Protein AF-A0AA86GN27-F1 (afdb_monomer_lite)

Sequence (58 aa):
MGGRRAHRDVYQWRPRIVMIPRFGMMVTRDGARSGLILPGRYLVRKSRTMGQMMYRRT

Secondary structure (DSSP, 8-state):
--TTTHHHHTTS-EEEEE-S-EEEEEEETTEEEEEEE-SEEEEEEE-TTT-SEEEEE-

Organism: NCBI:txid267128

Structure (mmCIF, N/CA/C/O backbone):
data_AF-A0AA86GN27-F1
#
_entry.id   AF-A0AA86GN27-F1
#
loop_
_atom_site.group_PDB
_atom_site.id
_atom_site.type_symbol
_atom_site.label_atom_id
_atom_site.label_alt_id
_atom_site.label_comp_id
_atom_site.label_asym_id
_atom_site.label_entity_id
_atom_site.label_seq_id
_atom_site.pdbx_PDB_ins_code
_atom_site.Cartn_x
_atom_site.Cartn_y
_atom_site.Cartn_z
_atom_site.occupancy
_atom_site.B_iso_or_equiv
_atom_site.auth_seq_id
_atom_site.auth_comp_id
_atom_site.auth_asym_id
_atom_site.auth_atom_id
_atom_site.pdbx_PDB_model_num
ATOM 1 N N . MET A 1 1 ? 13.762 -5.294 -28.319 1.00 43.34 1 MET A N 1
ATOM 2 C CA . MET A 1 1 ? 13.742 -3.871 -27.894 1.00 43.34 1 MET A CA 1
ATOM 3 C C . MET A 1 1 ? 12.420 -3.558 -27.179 1.00 43.34 1 MET A C 1
ATOM 5 O O . MET A 1 1 ? 11.430 -3.326 -27.852 1.00 43.34 1 MET A O 1
ATOM 9 N N . GLY A 1 2 ? 12.352 -3.601 -25.839 1.00 44.19 2 GLY A N 1
ATOM 10 C CA . GLY A 1 2 ? 11.078 -3.457 -25.092 1.00 44.19 2 GLY A CA 1
ATOM 11 C C . GLY A 1 2 ? 11.099 -2.514 -23.877 1.00 44.19 2 GLY A C 1
ATOM 12 O O . GLY A 1 2 ? 10.127 -2.442 -23.134 1.00 44.19 2 GLY A O 1
ATOM 13 N N . GLY A 1 3 ? 12.191 -1.776 -23.649 1.00 50.53 3 GLY A N 1
ATOM 14 C CA . GLY A 1 3 ? 12.456 -1.109 -22.363 1.00 50.53 3 GLY A CA 1
ATOM 15 C C . GLY A 1 3 ? 11.743 0.225 -22.090 1.00 50.53 3 GLY A C 1
ATOM 16 O O . GLY A 1 3 ?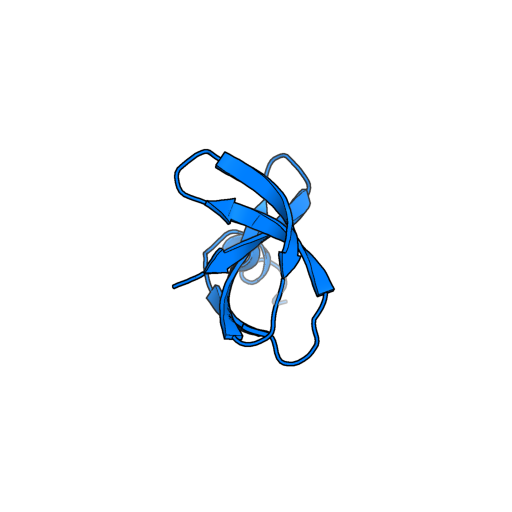 11.843 0.734 -20.979 1.00 50.53 3 GLY A O 1
ATOM 17 N N . ARG A 1 4 ? 11.024 0.824 -23.054 1.00 50.50 4 ARG A N 1
ATOM 18 C CA . ARG A 1 4 ? 10.496 2.204 -22.905 1.00 50.50 4 ARG A CA 1
ATOM 19 C C . ARG A 1 4 ? 9.045 2.312 -22.411 1.00 50.50 4 ARG A C 1
ATOM 21 O O . ARG A 1 4 ? 8.647 3.392 -21.987 1.00 50.50 4 ARG A O 1
ATOM 28 N N . ARG A 1 5 ? 8.255 1.228 -22.418 1.00 51.25 5 ARG A N 1
ATOM 29 C CA . ARG A 1 5 ? 6.856 1.253 -21.924 1.00 51.25 5 ARG A CA 1
ATOM 30 C C . ARG A 1 5 ? 6.756 0.999 -20.417 1.00 51.25 5 ARG A C 1
ATOM 32 O O . ARG A 1 5 ? 6.058 1.735 -19.727 1.00 51.25 5 ARG A O 1
ATOM 39 N N . ALA A 1 6 ? 7.559 0.072 -19.888 1.00 54.06 6 ALA A N 1
ATOM 40 C CA . ALA A 1 6 ? 7.544 -0.291 -18.469 1.00 54.06 6 ALA A CA 1
ATOM 41 C C . ALA A 1 6 ? 7.816 0.901 -17.530 1.00 54.06 6 ALA A C 1
ATOM 43 O O . ALA A 1 6 ? 7.256 0.963 -16.441 1.00 54.06 6 ALA A O 1
ATOM 44 N N . HIS A 1 7 ? 8.617 1.885 -17.957 1.00 54.56 7 HIS A N 1
ATOM 45 C CA . HIS A 1 7 ? 9.002 3.021 -17.116 1.00 54.56 7 HIS A CA 1
ATOM 46 C C . HIS A 1 7 ? 7.863 4.025 -16.863 1.00 54.56 7 HIS A C 1
ATOM 48 O O . HIS A 1 7 ? 7.850 4.697 -15.837 1.00 54.56 7 HIS A O 1
ATOM 54 N N . ARG A 1 8 ? 6.879 4.137 -17.766 1.00 56.59 8 ARG A N 1
ATOM 55 C CA . ARG A 1 8 ? 5.742 5.061 -17.576 1.00 56.59 8 ARG A CA 1
ATOM 56 C C . ARG A 1 8 ? 4.694 4.475 -16.634 1.00 56.59 8 ARG A C 1
ATOM 58 O O . ARG A 1 8 ? 4.049 5.197 -15.879 1.00 56.59 8 ARG A O 1
ATOM 65 N N . ASP A 1 9 ? 4.590 3.157 -16.656 1.00 63.38 9 ASP A N 1
ATOM 66 C CA . ASP A 1 9 ? 3.663 2.359 -15.874 1.00 63.38 9 ASP A CA 1
ATOM 67 C C . ASP A 1 9 ? 4.006 2.261 -14.389 1.00 63.38 9 ASP A C 1
ATOM 69 O O . ASP A 1 9 ? 3.102 2.182 -13.561 1.00 63.38 9 ASP A O 1
ATOM 73 N N . VAL A 1 10 ? 5.294 2.309 -14.029 1.00 72.00 10 VAL A N 1
ATOM 74 C CA . VAL A 1 10 ? 5.712 2.253 -12.616 1.00 72.00 10 VAL A CA 1
ATOM 75 C C . VAL A 1 10 ? 5.221 3.458 -11.817 1.00 72.00 10 VAL A C 1
ATOM 77 O O . VAL A 1 10 ? 5.097 3.369 -10.600 1.00 72.00 10 VAL A O 1
ATOM 80 N N . TYR A 1 11 ? 4.948 4.584 -12.480 1.00 79.31 11 TYR A N 1
ATOM 81 C CA . TYR A 1 11 ? 4.442 5.799 -11.839 1.00 79.31 11 TYR A CA 1
ATOM 82 C C . TYR A 1 11 ? 2.916 5.826 -11.704 1.00 79.31 11 TYR A C 1
ATOM 84 O O . TYR A 1 11 ? 2.383 6.683 -10.997 1.00 79.31 11 TYR A O 1
ATOM 92 N N . GLN A 1 12 ? 2.210 4.911 -12.371 1.00 84.31 12 GLN A N 1
ATOM 93 C CA . GLN A 1 12 ? 0.761 4.799 -12.262 1.00 84.31 12 GLN A CA 1
ATOM 94 C C . GLN A 1 12 ? 0.382 3.952 -11.048 1.00 84.31 12 GLN A C 1
ATOM 96 O O . GLN A 1 12 ? 1.112 3.046 -10.646 1.00 84.31 12 GLN A O 1
ATOM 101 N N . TRP A 1 13 ? -0.770 4.258 -10.455 1.00 86.50 13 TRP A N 1
ATOM 102 C CA . TRP A 1 13 ? -1.328 3.446 -9.382 1.00 86.50 13 TRP A CA 1
ATOM 103 C C . TRP A 1 13 ? -1.771 2.096 -9.937 1.00 86.50 13 TRP A C 1
ATOM 105 O O . TRP A 1 13 ? -2.609 2.036 -10.833 1.00 86.50 13 TRP A O 1
ATOM 115 N N . ARG A 1 14 ? -1.220 1.013 -9.389 1.00 87.75 14 ARG A N 1
ATOM 116 C CA . ARG A 1 14 ? -1.561 -0.358 -9.771 1.00 87.75 14 ARG A CA 1
ATOM 117 C C . ARG A 1 14 ? -2.093 -1.136 -8.574 1.00 87.75 14 ARG A C 1
ATOM 119 O O . ARG A 1 14 ? -1.491 -1.047 -7.503 1.00 87.75 14 ARG A O 1
ATOM 126 N N . PRO A 1 15 ? -3.179 -1.908 -8.723 1.00 89.88 15 PRO A N 1
ATOM 127 C CA . PRO A 1 15 ? -3.672 -2.751 -7.646 1.00 89.88 15 PRO A CA 1
ATOM 128 C C . PRO A 1 15 ? -2.654 -3.854 -7.337 1.00 89.88 15 PRO A C 1
ATOM 130 O O . PRO A 1 15 ? -2.144 -4.526 -8.233 1.00 89.88 15 PRO A O 1
ATOM 133 N N . ARG A 1 16 ? -2.347 -4.039 -6.055 1.00 87.88 16 ARG A N 1
ATOM 134 C CA . ARG A 1 16 ? -1.484 -5.097 -5.537 1.00 87.88 16 ARG A CA 1
ATOM 135 C C . ARG A 1 16 ? -2.012 -5.582 -4.195 1.00 87.88 16 ARG A C 1
ATOM 137 O O . ARG A 1 16 ? -2.369 -4.793 -3.322 1.00 87.88 16 ARG A O 1
ATOM 144 N N . ILE A 1 17 ? -2.023 -6.896 -4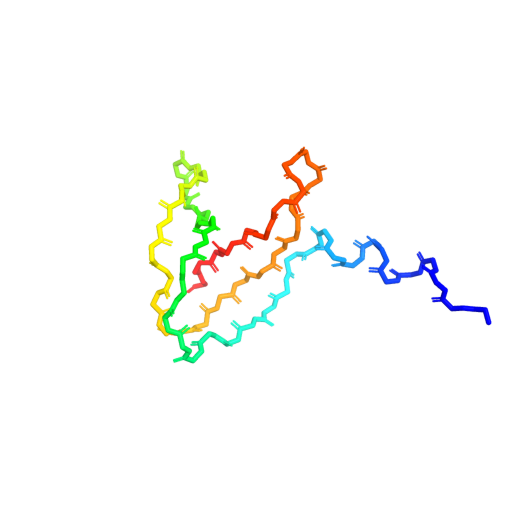.027 1.00 89.88 17 ILE A N 1
ATOM 145 C CA . ILE A 1 17 ? -2.333 -7.525 -2.747 1.00 89.88 17 ILE A CA 1
ATOM 146 C C . ILE A 1 17 ? -1.030 -7.619 -1.956 1.00 89.88 17 ILE A C 1
ATOM 148 O O . ILE A 1 17 ? -0.032 -8.163 -2.434 1.00 89.88 17 ILE A O 1
ATOM 152 N N . VAL A 1 18 ? -1.030 -7.042 -0.761 1.00 88.12 18 VAL A N 1
ATOM 153 C CA . VAL A 1 18 ? 0.042 -7.202 0.218 1.00 88.12 18 VAL A CA 1
ATOM 154 C C . VAL A 1 18 ? -0.392 -8.336 1.136 1.00 88.12 18 VAL A C 1
ATOM 156 O O . VAL A 1 18 ? -1.416 -8.220 1.797 1.00 88.12 18 VAL A O 1
ATOM 159 N N . MET A 1 19 ? 0.338 -9.450 1.129 1.00 88.62 19 MET A N 1
ATOM 160 C CA . MET A 1 19 ? 0.047 -10.595 2.008 1.00 88.62 19 MET A CA 1
ATOM 161 C C . MET A 1 19 ? 0.924 -10.583 3.259 1.00 88.62 19 MET A C 1
ATOM 163 O O . MET A 1 19 ? 0.489 -11.001 4.324 1.00 88.62 19 MET A O 1
ATOM 167 N N . ILE A 1 20 ? 2.145 -10.063 3.132 1.00 87.56 20 ILE A N 1
ATOM 168 C CA . ILE A 1 20 ? 3.119 -9.983 4.218 1.00 87.56 20 ILE A CA 1
ATOM 169 C C . ILE A 1 20 ? 3.191 -8.529 4.683 1.00 87.56 20 ILE A C 1
ATOM 171 O O . ILE A 1 20 ? 3.384 -7.649 3.833 1.00 87.56 20 ILE A O 1
ATOM 175 N N . PRO A 1 21 ? 3.051 -8.261 5.994 1.00 87.88 21 PRO A N 1
ATOM 176 C CA . PRO A 1 21 ? 3.213 -6.917 6.511 1.00 87.88 21 PRO A CA 1
ATOM 177 C C . PRO A 1 21 ? 4.615 -6.400 6.187 1.00 87.88 21 PRO A C 1
ATOM 179 O O . PRO A 1 21 ? 5.610 -7.103 6.352 1.00 87.88 21 PRO A O 1
ATOM 182 N N . ARG A 1 22 ? 4.700 -5.167 5.688 1.00 87.69 22 ARG A N 1
ATOM 183 C CA . ARG A 1 22 ? 5.980 -4.569 5.287 1.00 87.69 22 ARG A CA 1
ATOM 184 C C . ARG A 1 22 ? 6.036 -3.095 5.628 1.00 87.69 22 ARG A C 1
ATOM 186 O O . ARG A 1 22 ? 5.033 -2.397 5.523 1.00 87.69 22 ARG A O 1
ATOM 193 N N . PHE A 1 23 ? 7.219 -2.599 5.963 1.00 87.75 23 PHE A N 1
ATOM 194 C CA . PHE A 1 23 ? 7.433 -1.162 6.098 1.00 87.75 23 PHE A CA 1
ATOM 195 C C . PHE A 1 23 ? 7.500 -0.501 4.718 1.00 87.75 23 PHE A C 1
ATOM 197 O O . PHE A 1 23 ? 8.138 -1.013 3.792 1.00 87.75 23 PHE A O 1
ATOM 204 N N . GLY A 1 24 ? 6.808 0.626 4.562 1.00 86.94 24 GLY A N 1
ATOM 205 C CA . GLY A 1 24 ? 6.799 1.387 3.318 1.00 86.94 24 GLY A CA 1
ATOM 206 C C . GLY A 1 24 ? 6.077 2.723 3.433 1.00 86.94 24 GLY A C 1
ATOM 207 O O . GLY A 1 24 ? 5.519 3.065 4.474 1.00 86.94 24 GLY A O 1
ATOM 208 N N . MET A 1 25 ? 6.094 3.490 2.343 1.00 90.00 25 MET A N 1
ATOM 209 C CA . MET A 1 25 ? 5.441 4.796 2.285 1.00 90.00 25 MET A CA 1
ATOM 210 C C . MET A 1 25 ? 3.942 4.605 2.041 1.00 90.00 25 MET A C 1
ATOM 212 O O . MET A 1 25 ? 3.539 4.246 0.935 1.00 90.00 25 MET A O 1
ATOM 216 N N . MET A 1 26 ? 3.104 4.837 3.045 1.00 88.56 26 MET A N 1
ATOM 217 C CA . MET A 1 26 ? 1.653 4.826 2.908 1.00 88.56 26 MET A CA 1
ATOM 218 C C . MET A 1 26 ? 1.139 6.224 2.542 1.00 88.56 26 MET A C 1
ATOM 220 O O . MET A 1 26 ? 1.501 7.217 3.160 1.00 88.56 26 MET A O 1
ATOM 224 N N . VAL A 1 27 ? 0.295 6.312 1.522 1.00 86.88 27 VAL A N 1
ATOM 225 C CA . VAL A 1 27 ? -0.344 7.545 1.067 1.00 86.88 27 VAL A CA 1
ATOM 226 C C . VAL A 1 27 ? -1.777 7.561 1.575 1.00 86.88 27 VAL A C 1
ATOM 228 O O . VAL A 1 27 ? -2.599 6.731 1.174 1.00 86.88 27 VAL A O 1
ATOM 231 N N . THR A 1 28 ? -2.056 8.514 2.455 1.00 82.69 28 THR A N 1
ATOM 232 C CA . THR A 1 28 ? -3.378 8.850 2.984 1.00 82.69 28 THR A 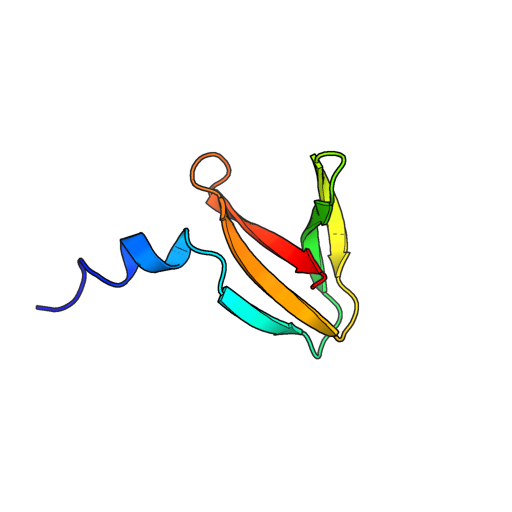CA 1
A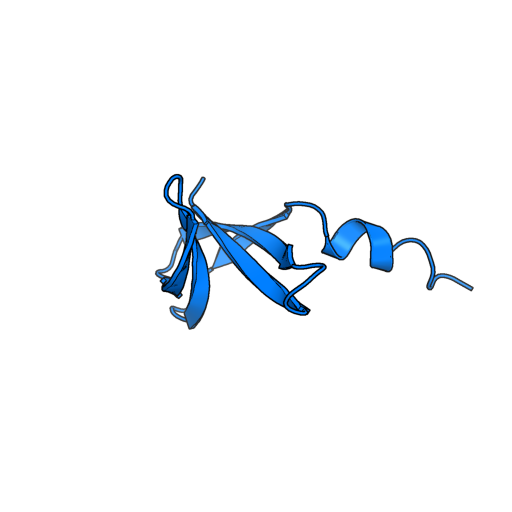TOM 233 C C . THR A 1 28 ? -3.867 10.163 2.358 1.00 82.69 28 THR A C 1
ATOM 235 O O . THR A 1 28 ? -3.211 10.723 1.477 1.00 82.69 28 THR A O 1
ATOM 238 N N . ARG A 1 29 ? -5.049 10.649 2.760 1.00 81.69 29 ARG A N 1
ATOM 239 C CA . ARG A 1 29 ? -5.570 11.949 2.293 1.00 81.69 29 ARG A CA 1
ATOM 240 C C . ARG A 1 29 ? -4.720 13.121 2.795 1.00 81.69 29 ARG A C 1
ATOM 242 O O . ARG A 1 29 ? -4.557 14.089 2.067 1.00 81.69 29 ARG A O 1
ATOM 249 N N . ASP A 1 30 ? -4.134 12.979 3.981 1.00 83.00 30 ASP A N 1
ATOM 250 C CA . ASP A 1 30 ? -3.310 14.004 4.635 1.00 83.00 30 ASP A CA 1
ATOM 251 C C . ASP A 1 30 ? -1.861 14.042 4.130 1.00 83.00 30 ASP A C 1
ATOM 253 O O . ASP A 1 30 ? -1.093 14.927 4.496 1.00 83.00 30 ASP A O 1
ATOM 257 N N . GLY A 1 31 ? -1.457 13.076 3.299 1.00 83.69 31 GLY A N 1
ATOM 258 C CA . GLY A 1 31 ? -0.128 13.041 2.700 1.00 83.69 31 GLY A CA 1
ATOM 259 C C . GLY A 1 31 ? 0.482 11.646 2.645 1.00 83.69 31 GLY A C 1
ATOM 260 O O . GLY A 1 31 ? -0.204 10.627 2.687 1.00 83.69 31 GLY A O 1
ATOM 261 N N . ALA A 1 32 ? 1.805 11.598 2.512 1.00 85.31 32 ALA A N 1
ATOM 262 C CA . ALA A 1 32 ? 2.566 10.357 2.509 1.00 85.31 32 ALA A CA 1
ATOM 263 C C . ALA A 1 32 ? 3.289 10.193 3.852 1.00 85.31 32 ALA A C 1
ATOM 265 O O . ALA A 1 32 ? 4.063 11.062 4.246 1.00 85.31 32 ALA A O 1
ATOM 266 N N . ARG A 1 33 ? 3.060 9.074 4.542 1.00 87.50 33 ARG A N 1
ATOM 267 C CA . ARG A 1 33 ? 3.730 8.710 5.794 1.00 87.50 33 ARG A CA 1
ATOM 268 C C . ARG A 1 33 ? 4.396 7.350 5.669 1.00 87.50 33 ARG A C 1
ATOM 270 O O . ARG A 1 33 ? 3.797 6.405 5.165 1.00 87.50 33 ARG A O 1
ATOM 277 N N . SER A 1 34 ? 5.617 7.233 6.170 1.00 89.12 34 SER A N 1
ATOM 278 C CA . SER A 1 34 ? 6.284 5.941 6.327 1.00 89.12 34 SER A CA 1
ATOM 279 C C . SER A 1 34 ? 5.645 5.175 7.482 1.00 89.12 34 SER A C 1
ATOM 281 O O . SER A 1 34 ? 5.492 5.720 8.572 1.00 89.12 34 SER A O 1
ATOM 283 N N . GLY A 1 35 ? 5.260 3.923 7.257 1.00 88.31 35 GLY A N 1
ATOM 284 C CA . GLY A 1 35 ? 4.617 3.113 8.285 1.00 88.31 35 GLY A CA 1
ATOM 285 C C . GLY A 1 35 ? 4.526 1.639 7.916 1.00 88.31 35 GLY A C 1
ATOM 286 O O . GLY A 1 35 ? 4.992 1.206 6.858 1.00 88.31 35 GLY A O 1
ATOM 287 N N . LEU A 1 36 ? 3.924 0.863 8.814 1.00 89.56 36 LEU A N 1
ATOM 288 C CA . LEU A 1 36 ? 3.669 -0.552 8.588 1.00 89.56 36 LEU A CA 1
ATOM 289 C C . LEU A 1 36 ? 2.445 -0.721 7.680 1.00 89.56 36 LEU A C 1
ATOM 291 O O . LEU A 1 36 ? 1.335 -0.303 8.008 1.00 89.56 36 LEU A O 1
ATOM 295 N N . ILE A 1 37 ? 2.647 -1.347 6.528 1.00 88.75 37 ILE A N 1
ATOM 296 C CA . ILE A 1 37 ? 1.584 -1.729 5.606 1.00 88.75 37 ILE A CA 1
ATOM 297 C C . ILE A 1 37 ? 1.115 -3.112 6.024 1.00 88.75 37 ILE A C 1
ATOM 299 O O . ILE A 1 37 ? 1.858 -4.083 5.899 1.00 88.75 37 ILE A O 1
ATOM 303 N N . LEU A 1 38 ? -0.107 -3.180 6.538 1.00 89.25 38 LEU A N 1
ATOM 304 C CA . LEU A 1 38 ? -0.755 -4.430 6.911 1.00 89.25 38 LEU A CA 1
ATOM 305 C C . LEU A 1 38 ? -1.182 -5.232 5.670 1.00 89.25 38 LEU A C 1
ATOM 307 O O . LEU A 1 38 ? -1.234 -4.682 4.568 1.00 89.25 38 LEU A O 1
ATOM 311 N N . PRO A 1 39 ? -1.506 -6.524 5.820 1.00 90.38 39 PRO A N 1
ATOM 312 C CA . PRO A 1 39 ? -2.061 -7.310 4.731 1.00 90.38 39 PRO A CA 1
ATOM 313 C C . PRO A 1 39 ? -3.386 -6.725 4.223 1.00 90.38 39 PRO A C 1
ATOM 315 O O . PRO A 1 39 ? -4.236 -6.289 5.002 1.00 90.38 39 PRO A O 1
ATOM 318 N N . GLY A 1 40 ? -3.569 -6.696 2.905 1.00 90.12 40 GLY A N 1
ATOM 319 C CA . GLY A 1 40 ? -4.769 -6.148 2.280 1.00 90.12 40 GLY A CA 1
ATOM 320 C C . GLY A 1 40 ? -4.584 -5.757 0.818 1.00 90.12 40 GLY A C 1
ATOM 321 O O . GLY A 1 40 ? -3.540 -5.990 0.202 1.00 90.12 40 GLY A O 1
ATOM 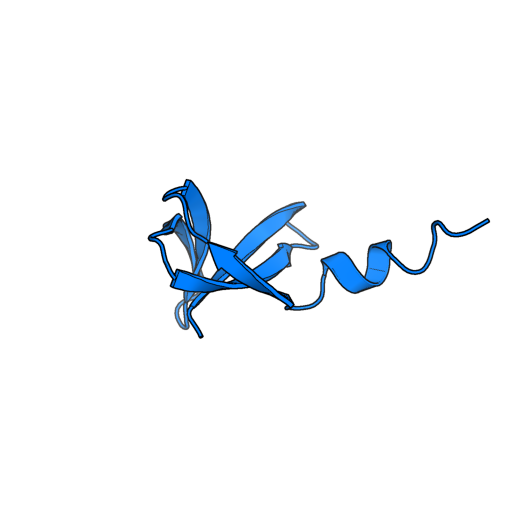322 N N . ARG A 1 41 ? -5.625 -5.150 0.247 1.00 90.75 41 ARG A N 1
ATOM 323 C CA . ARG A 1 41 ? -5.595 -4.580 -1.104 1.00 90.75 41 ARG A CA 1
ATOM 324 C C . ARG A 1 41 ? -5.074 -3.149 -1.056 1.00 90.75 41 ARG A C 1
ATOM 326 O O . ARG A 1 41 ? -5.609 -2.306 -0.338 1.00 90.75 41 ARG A O 1
ATOM 333 N N . TYR A 1 42 ? -4.033 -2.894 -1.842 1.00 90.94 42 TYR A N 1
ATOM 334 C CA . TYR A 1 42 ? -3.403 -1.589 -1.955 1.00 90.94 42 TYR A CA 1
ATOM 335 C C . TYR A 1 42 ? -3.233 -1.204 -3.418 1.00 90.94 42 TYR A C 1
ATOM 337 O O . TYR A 1 42 ? -3.026 -2.044 -4.288 1.00 90.94 42 TYR A O 1
ATOM 345 N N . LEU A 1 43 ? -3.255 0.089 -3.689 1.00 90.19 43 LEU A N 1
ATOM 346 C CA . LEU A 1 43 ? -2.701 0.669 -4.896 1.00 90.19 43 LEU A CA 1
ATOM 347 C C . LEU A 1 43 ? -1.233 0.983 -4.641 1.00 90.19 43 LEU A C 1
ATOM 349 O O . LEU A 1 43 ? -0.894 1.589 -3.628 1.00 90.19 43 LEU A O 1
ATOM 353 N N . VAL A 1 44 ? -0.360 0.596 -5.562 1.00 88.94 44 VAL A N 1
ATOM 354 C CA . VAL A 1 44 ? 1.080 0.837 -5.479 1.00 88.94 44 VAL A CA 1
ATOM 355 C C . VAL A 1 44 ? 1.513 1.688 -6.659 1.00 88.94 44 VAL A C 1
ATOM 357 O O . VAL A 1 44 ? 1.123 1.414 -7.791 1.00 88.94 44 VAL A O 1
ATOM 360 N N . ARG A 1 45 ? 2.330 2.710 -6.408 1.00 88.69 45 ARG A N 1
ATOM 361 C CA . ARG A 1 45 ? 3.031 3.476 -7.448 1.00 88.69 45 ARG A CA 1
ATOM 362 C C . ARG A 1 45 ? 4.444 3.805 -6.997 1.00 88.69 45 ARG A C 1
ATOM 364 O O . ARG A 1 45 ? 4.697 3.932 -5.805 1.00 88.69 45 ARG A O 1
ATOM 371 N N . LYS A 1 46 ? 5.364 4.027 -7.924 1.00 87.12 46 LYS A N 1
ATOM 372 C CA . LYS A 1 46 ? 6.665 4.631 -7.627 1.00 87.12 46 LYS A CA 1
ATOM 373 C C . LYS A 1 46 ? 6.513 6.152 -7.603 1.00 87.12 46 LYS A C 1
ATOM 375 O O . LYS A 1 46 ? 5.915 6.735 -8.505 1.00 87.12 46 LYS A O 1
ATOM 380 N N . SER A 1 47 ? 7.043 6.808 -6.579 1.00 81.94 47 SER A N 1
ATOM 381 C CA . SER A 1 47 ? 7.160 8.264 -6.552 1.00 81.94 47 SER A CA 1
ATOM 382 C C . SER A 1 47 ? 8.199 8.710 -7.576 1.00 81.94 47 SER A C 1
ATOM 384 O O . SER A 1 47 ? 9.293 8.148 -7.635 1.00 81.94 47 SER A O 1
ATOM 386 N N . ARG A 1 48 ? 7.866 9.731 -8.372 1.00 79.12 48 ARG A N 1
ATOM 387 C CA . ARG A 1 48 ? 8.817 10.354 -9.305 1.00 79.12 48 ARG A CA 1
ATOM 388 C C . ARG A 1 48 ? 9.915 11.111 -8.569 1.00 79.12 48 ARG A C 1
ATOM 390 O O . ARG A 1 48 ? 11.068 11.011 -8.957 1.00 79.12 48 ARG A O 1
ATOM 397 N N . THR A 1 49 ? 9.545 11.812 -7.502 1.00 78.00 49 THR A N 1
ATOM 398 C CA . THR A 1 49 ? 10.442 12.709 -6.766 1.00 78.00 49 THR A CA 1
ATOM 399 C C . THR A 1 49 ? 11.270 11.962 -5.725 1.00 78.00 49 THR A C 1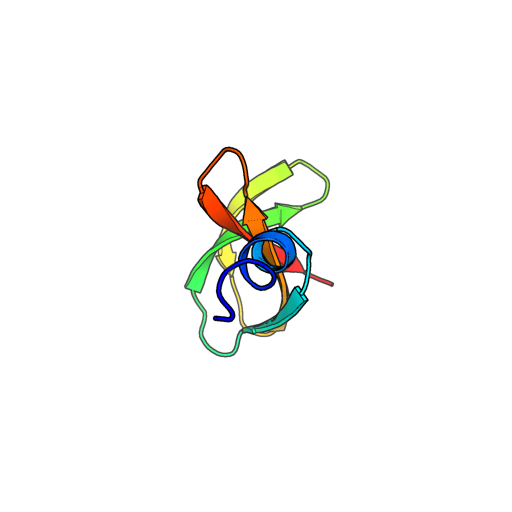
ATOM 401 O O . THR A 1 49 ? 12.465 12.181 -5.617 1.00 78.00 49 THR A O 1
ATOM 404 N N . MET A 1 50 ? 10.649 11.044 -4.974 1.00 76.50 50 MET A N 1
ATOM 405 C CA . MET A 1 50 ? 11.337 10.301 -3.905 1.00 76.50 50 MET A CA 1
ATOM 406 C C . MET A 1 50 ? 11.971 8.990 -4.381 1.00 76.50 50 MET A C 1
ATOM 408 O O . MET A 1 50 ? 12.696 8.358 -3.625 1.00 76.50 50 MET A O 1
ATOM 412 N N . GLY A 1 51 ? 11.626 8.497 -5.575 1.00 81.75 51 GLY A N 1
ATOM 413 C CA . GLY A 1 51 ? 12.065 7.181 -6.054 1.00 81.75 51 GLY A CA 1
ATOM 414 C C . GLY A 1 51 ? 11.518 5.979 -5.264 1.00 81.75 51 GLY A C 1
ATOM 415 O O . GLY A 1 51 ? 11.756 4.839 -5.661 1.00 81.75 51 GLY A O 1
ATOM 416 N N . GLN A 1 52 ? 10.756 6.206 -4.188 1.00 83.94 52 GLN A N 1
ATOM 417 C CA . GLN A 1 52 ? 10.207 5.169 -3.309 1.00 83.94 52 GLN A CA 1
ATOM 418 C C . GLN A 1 52 ? 8.843 4.642 -3.774 1.00 83.94 52 GLN A C 1
ATOM 420 O O . GLN A 1 52 ? 8.095 5.334 -4.469 1.00 83.94 52 GLN A O 1
ATOM 425 N N . MET A 1 53 ? 8.494 3.419 -3.363 1.00 86.94 53 MET A N 1
ATOM 426 C CA . MET A 1 53 ? 7.156 2.859 -3.574 1.00 86.94 53 MET A CA 1
ATOM 427 C C . MET A 1 53 ? 6.162 3.434 -2.564 1.00 86.94 53 MET A C 1
ATOM 429 O O . MET A 1 53 ? 6.344 3.322 -1.355 1.00 86.94 53 MET A O 1
ATOM 433 N N . MET A 1 54 ? 5.096 4.012 -3.093 1.00 89.50 54 MET A N 1
ATOM 434 C CA . MET A 1 54 ? 3.947 4.537 -2.379 1.00 89.50 54 MET A CA 1
ATOM 435 C C . MET A 1 54 ? 2.807 3.528 -2.424 1.00 89.50 54 MET A C 1
ATOM 437 O O . MET A 1 54 ? 2.484 3.013 -3.493 1.00 89.50 54 MET A O 1
ATOM 441 N N . TYR A 1 55 ? 2.181 3.301 -1.279 1.00 89.81 55 TYR A N 1
ATOM 442 C CA . TYR A 1 55 ? 1.090 2.362 -1.070 1.00 89.81 55 TYR A CA 1
ATOM 443 C C . TYR A 1 55 ? -0.139 3.128 -0.606 1.00 89.81 55 TYR A C 1
ATOM 445 O O . TYR A 1 55 ? -0.069 3.885 0.348 1.00 89.81 55 TYR A O 1
ATOM 453 N N . ARG A 1 56 ? -1.283 2.931 -1.239 1.00 88.44 56 ARG A N 1
ATOM 454 C CA . ARG A 1 56 ? -2.547 3.558 -0.855 1.00 88.44 56 ARG A CA 1
ATOM 455 C C . ARG A 1 56 ? -3.567 2.466 -0.612 1.00 88.44 56 ARG A C 1
ATOM 457 O O . ARG A 1 56 ? -3.720 1.593 -1.456 1.00 88.44 56 ARG A O 1
ATOM 464 N N . ARG A 1 57 ? -4.263 2.497 0.520 1.00 84.94 57 ARG A N 1
ATOM 465 C CA . ARG A 1 57 ? -5.378 1.572 0.755 1.00 84.94 57 ARG A CA 1
ATOM 466 C C . ARG A 1 57 ? -6.556 1.993 -0.134 1.00 84.94 57 ARG A C 1
ATOM 468 O O . ARG A 1 57 ? -6.873 3.184 -0.174 1.00 84.94 57 ARG A O 1
ATOM 475 N N . THR A 1 58 ? -7.112 1.053 -0.895 1.00 76.38 58 THR A N 1
ATOM 476 C CA . THR A 1 58 ? -8.407 1.218 -1.588 1.00 76.38 58 THR A CA 1
ATOM 477 C C . THR A 1 58 ? -9.552 1.081 -0.617 1.00 76.38 58 THR A C 1
ATOM 479 O O . THR A 1 58 ? -9.428 0.205 0.268 1.00 76.38 58 THR A O 1
#

Radius of gyration: 12.1 Å; chains: 1; bounding box: 22×25×36 Å

Foldseek 3Di:
DPPPPVVVCQQDWDKDFDQDWDWFWEQDPVGTDTDIDDTDIWTWHQDPVPRGIYTYHD

pLDDT: mean 80.85, std 13.16, range [43.34, 90.94]